Protein AF-A0A438FR71-F1 (afdb_monomer)

Radius of gyration: 19.28 Å; Cα contacts (8 Å, |Δi|>4): 40; chains: 1; bounding box: 39×35×64 Å

Secondary structure (DSSP, 8-state):
--S------HHHHHHHHHHHHHHHHHHHS-TT-S-GGGS-HHHHHHHHHHHHHHS---GGGHHHHHHHHHHHHHHHHHHHHHHHTTTS-SSS----HHHHHHHHHHHHHHTT----

Foldseek 3Di:
DDPPPPPDPPVVVVVVLLVVLLVLLVVQPDLPQPALVSTDPVSLVVSVVVSVVVDVDDPVCSVVSSVSSRVSSVVVNVVCCVVPPVVPDDDDPDDPPVVVVVVVVVVVVVVPPDDD

pLDDT: mean 77.86, std 18.51, range [31.0, 95.31]

Sequence (116 aa):
MDPEEEEMPKVKHRVELSSYLGTITRTHVPIIIESWRKVPKETKEKLWDLIMTSFNVNQNSKRNCFLLMGIRFRTFKYKLTKKYILSCGPSLDPPDRRDLLFKRKERNEKVGVFQS

Mean predicted aligned error: 13.08 Å

Organism: Vitis vinifera (NCBI:txid29760)

Nearest PDB structures (foldseek):
  2p9u-assembly1_G  TM=2.743E-01  e=7.783E+00  Bos taurus

Structure (mmCIF, N/CA/C/O backbone):
data_AF-A0A438FR71-F1
#
_entry.id   AF-A0A438FR71-F1
#
loop_
_atom_site.group_PDB
_atom_site.id
_atom_site.type_symbol
_atom_site.label_atom_id
_atom_site.label_alt_id
_atom_site.label_comp_id
_atom_site.label_asym_id
_atom_site.label_entity_id
_atom_site.label_seq_id
_atom_site.pdbx_PDB_ins_code
_atom_site.Cartn_x
_atom_site.Cartn_y
_atom_site.Cartn_z
_atom_site.occupancy
_atom_site.B_iso_or_equiv
_atom_site.auth_seq_id
_atom_site.auth_comp_id
_atom_site.auth_asym_id
_atom_site.auth_atom_id
_atom_site.pdbx_PDB_model_num
ATOM 1 N N . MET A 1 1 ? -3.495 -22.735 35.606 1.00 46.75 1 MET A N 1
ATOM 2 C CA . MET A 1 1 ? -3.449 -21.728 34.532 1.00 46.75 1 MET A CA 1
ATOM 3 C C . MET A 1 1 ? -2.112 -21.907 33.867 1.00 46.75 1 MET A C 1
ATOM 5 O O . MET A 1 1 ? -1.094 -21.745 34.529 1.00 46.75 1 MET A O 1
ATOM 9 N N . ASP A 1 2 ? -2.161 -22.420 32.649 1.00 44.62 2 ASP A N 1
ATOM 10 C CA . ASP A 1 2 ? -1.029 -22.996 31.936 1.00 44.62 2 ASP A CA 1
ATOM 11 C C . ASP A 1 2 ? 0.013 -21.938 31.534 1.00 44.62 2 ASP A C 1
ATOM 13 O O . ASP A 1 2 ? -0.363 -20.816 31.193 1.00 44.62 2 ASP A O 1
ATOM 17 N N . PRO A 1 3 ? 1.318 -22.271 31.550 1.00 58.97 3 PRO A N 1
ATOM 18 C CA . PRO A 1 3 ? 2.412 -21.375 31.172 1.00 58.97 3 PRO A CA 1
ATOM 19 C C . PRO A 1 3 ? 2.641 -21.317 29.649 1.00 58.97 3 PRO A C 1
ATOM 21 O O . PRO A 1 3 ? 3.756 -21.069 29.196 1.00 58.97 3 PRO A O 1
ATOM 24 N N . GLU A 1 4 ? 1.595 -21.542 28.856 1.00 58.53 4 GLU A N 1
ATOM 25 C CA . GLU A 1 4 ? 1.655 -21.629 27.393 1.00 58.53 4 GLU A CA 1
ATOM 26 C C . GLU A 1 4 ? 0.884 -20.479 26.733 1.00 58.53 4 GLU A C 1
ATOM 28 O O . GLU A 1 4 ? 0.244 -20.628 25.696 1.00 58.53 4 GLU A O 1
ATOM 33 N N . GLU A 1 5 ? 0.961 -19.286 27.329 1.00 53.09 5 GLU A N 1
ATOM 34 C CA . GLU A 1 5 ? 0.710 -18.045 26.596 1.00 53.09 5 GLU A CA 1
ATOM 35 C C . GLU A 1 5 ? 1.960 -17.748 25.755 1.00 53.09 5 GLU A C 1
ATOM 37 O O . GLU A 1 5 ? 2.841 -16.953 26.082 1.00 53.09 5 GLU A O 1
ATOM 42 N N . GLU A 1 6 ? 2.052 -18.552 24.702 1.00 52.28 6 GLU A N 1
ATOM 43 C CA . GLU A 1 6 ? 3.051 -18.608 23.655 1.00 52.28 6 GLU A CA 1
ATOM 44 C C . GLU A 1 6 ? 3.359 -17.197 23.138 1.00 52.28 6 GLU A C 1
ATOM 46 O O . GLU A 1 6 ? 2.601 -16.596 22.369 1.00 52.28 6 GLU A O 1
ATOM 51 N N . GLU A 1 7 ? 4.504 -16.646 23.547 1.00 55.09 7 GLU A N 1
ATOM 52 C CA . GLU A 1 7 ? 5.077 -15.459 22.925 1.00 55.09 7 GLU A CA 1
ATOM 53 C C . GLU A 1 7 ? 5.531 -15.851 21.505 1.00 55.09 7 GLU A C 1
ATOM 55 O O . GLU A 1 7 ? 6.711 -16.072 21.229 1.00 55.09 7 GLU A O 1
ATOM 60 N N . MET A 1 8 ? 4.572 -15.992 20.580 1.00 42.34 8 MET A N 1
ATOM 61 C CA . MET A 1 8 ? 4.836 -16.219 19.164 1.00 42.34 8 MET A CA 1
ATOM 62 C C . MET A 1 8 ? 5.903 -15.220 18.697 1.00 42.34 8 MET A C 1
ATOM 64 O O . MET A 1 8 ? 5.814 -14.028 19.021 1.00 42.34 8 MET A O 1
ATOM 68 N N . PRO A 1 9 ? 6.898 -15.638 17.892 1.00 49.50 9 PRO A N 1
ATOM 69 C CA . PRO A 1 9 ? 7.994 -14.766 17.507 1.00 49.50 9 PRO A CA 1
ATOM 70 C C . PRO A 1 9 ? 7.433 -13.530 16.803 1.00 49.50 9 PRO A C 1
ATOM 72 O O . PRO A 1 9 ? 6.984 -13.600 15.658 1.00 49.50 9 PRO A O 1
ATOM 75 N N . LYS A 1 10 ? 7.503 -12.374 17.479 1.00 58.72 10 LYS A N 1
ATOM 76 C CA . LYS A 1 10 ? 7.043 -11.043 17.023 1.00 58.72 10 LYS A CA 1
ATOM 77 C C . LYS A 1 10 ? 7.462 -10.713 15.581 1.00 58.72 10 LYS A C 1
ATOM 79 O O . LYS A 1 10 ? 6.853 -9.883 14.909 1.00 58.72 10 LYS A O 1
ATOM 84 N N . VAL A 1 11 ? 8.527 -11.352 15.098 1.00 64.38 11 VAL A N 1
ATOM 85 C CA . VAL A 1 11 ? 9.029 -11.272 13.724 1.00 64.38 11 VAL A CA 1
ATOM 86 C C . VAL A 1 11 ? 8.047 -11.863 12.705 1.00 64.38 11 VAL A C 1
ATOM 88 O O . VAL A 1 11 ? 7.809 -11.222 11.685 1.00 64.38 11 VAL A O 1
ATOM 91 N N . LYS A 1 12 ? 7.444 -13.029 12.971 1.00 72.44 12 LYS A N 1
ATOM 92 C CA . LYS A 1 12 ? 6.542 -13.720 12.034 1.00 72.44 12 LYS A CA 1
ATOM 93 C C . LYS A 1 12 ? 5.293 -12.878 11.754 1.00 72.44 12 LYS A C 1
ATOM 95 O O . LYS A 1 12 ? 5.015 -12.555 10.601 1.00 72.44 12 LYS A O 1
ATOM 100 N N . HIS A 1 13 ? 4.677 -12.359 12.815 1.00 79.00 13 HIS A N 1
ATOM 101 C CA . HIS A 1 13 ? 3.537 -11.440 12.733 1.00 79.00 13 HIS A CA 1
ATOM 102 C C . HIS A 1 13 ? 3.867 -10.143 11.968 1.00 79.00 13 HIS A C 1
ATOM 104 O O . HIS A 1 13 ? 3.062 -9.640 11.184 1.00 79.00 13 HIS A O 1
ATOM 110 N N . ARG A 1 14 ? 5.086 -9.602 12.129 1.00 80.06 14 ARG A N 1
ATOM 111 C CA . ARG A 1 14 ? 5.538 -8.424 11.364 1.00 80.06 14 ARG A CA 1
ATOM 112 C C . ARG A 1 14 ? 5.676 -8.706 9.868 1.00 80.06 14 ARG A C 1
ATOM 114 O O . ARG A 1 14 ? 5.340 -7.841 9.054 1.00 80.06 14 ARG A O 1
ATOM 121 N N . VAL A 1 15 ? 6.194 -9.875 9.499 1.00 86.81 15 VAL A N 1
ATOM 122 C CA . VAL A 1 15 ? 6.374 -10.272 8.094 1.00 86.81 15 VAL A CA 1
ATOM 123 C C . VAL A 1 15 ? 5.022 -10.510 7.421 1.00 86.81 15 VAL A C 1
ATOM 125 O O . VAL A 1 15 ? 4.807 -10.030 6.303 1.00 86.81 15 VAL A O 1
ATOM 128 N N . GLU A 1 16 ? 4.100 -11.175 8.115 1.00 90.06 16 GLU A N 1
ATOM 129 C CA . GLU A 1 16 ? 2.731 -11.422 7.652 1.00 90.06 16 GLU A CA 1
ATOM 130 C C . GLU A 1 16 ? 1.971 -10.111 7.445 1.00 90.06 16 GLU A C 1
ATOM 132 O O . GLU A 1 16 ? 1.485 -9.858 6.339 1.00 90.06 16 GLU A O 1
ATOM 137 N N . LEU A 1 17 ? 1.987 -9.211 8.436 1.00 90.31 17 LEU A N 1
ATOM 138 C CA . LEU A 1 17 ? 1.372 -7.890 8.311 1.00 90.31 17 LEU A CA 1
ATOM 139 C C . LEU A 1 17 ? 1.969 -7.112 7.133 1.00 90.31 17 LEU A C 1
ATOM 141 O O . LEU A 1 17 ? 1.239 -6.583 6.300 1.00 90.31 17 LEU A O 1
ATOM 145 N N . SER A 1 18 ? 3.299 -7.056 7.003 1.00 90.19 18 SER A N 1
ATOM 146 C CA . SER A 1 18 ? 3.938 -6.316 5.905 1.00 90.19 18 SER A CA 1
ATOM 147 C C . SER A 1 18 ? 3.565 -6.860 4.522 1.00 90.19 18 SER A C 1
ATOM 149 O O . SER A 1 18 ? 3.387 -6.084 3.574 1.00 90.19 18 SER A O 1
ATOM 151 N N . SER A 1 19 ? 3.444 -8.183 4.408 1.00 92.12 19 SER A N 1
ATOM 152 C CA . SER A 1 19 ? 3.025 -8.858 3.180 1.00 92.12 19 SER A CA 1
ATOM 153 C C . SER A 1 19 ? 1.560 -8.559 2.870 1.00 92.12 19 SER A C 1
ATOM 155 O O . SER A 1 19 ? 1.244 -8.154 1.748 1.00 92.12 19 SER A O 1
ATOM 157 N N . TYR A 1 20 ? 0.691 -8.645 3.880 1.00 94.44 20 TYR A N 1
ATOM 158 C CA . TYR A 1 20 ? -0.727 -8.324 3.774 1.00 94.44 20 TYR A CA 1
ATOM 159 C C . TYR A 1 20 ? -0.959 -6.873 3.343 1.00 94.44 20 TYR A C 1
ATOM 161 O O . TYR A 1 20 ? -1.643 -6.637 2.347 1.00 94.44 20 TYR A O 1
ATOM 169 N N . LEU A 1 21 ? -0.293 -5.909 3.993 1.00 94.50 21 LEU A N 1
ATOM 170 C CA . LEU A 1 21 ? -0.334 -4.489 3.624 1.00 94.50 21 LEU A CA 1
ATOM 171 C C . LEU A 1 21 ? 0.006 -4.283 2.144 1.00 94.50 21 LEU A C 1
ATOM 173 O O . LEU A 1 21 ? -0.664 -3.525 1.442 1.00 94.50 21 LEU A O 1
ATOM 177 N N . GLY A 1 22 ? 1.040 -4.966 1.649 1.00 94.00 22 GLY A N 1
ATOM 178 C CA . GLY A 1 22 ? 1.418 -4.917 0.240 1.00 94.00 22 GLY A CA 1
ATOM 179 C C . GLY A 1 22 ? 0.355 -5.506 -0.690 1.00 94.00 22 GLY A C 1
ATOM 180 O O . GLY A 1 22 ? 0.156 -4.988 -1.788 1.00 94.00 22 GLY A O 1
ATOM 181 N N . THR A 1 23 ? -0.321 -6.578 -0.284 1.00 95.00 23 THR A N 1
ATOM 182 C CA . THR A 1 23 ? -1.405 -7.214 -1.047 1.00 95.00 23 THR A CA 1
ATOM 183 C C . THR A 1 23 ? -2.631 -6.319 -1.131 1.00 95.00 23 THR A C 1
ATOM 185 O O . THR A 1 23 ? -2.978 -5.917 -2.237 1.00 95.00 23 THR A O 1
ATOM 188 N N . ILE A 1 24 ? -3.204 -5.895 -0.002 1.00 95.31 24 ILE A N 1
ATOM 189 C CA . ILE A 1 24 ? -4.407 -5.045 -0.006 1.00 95.31 24 ILE A CA 1
ATOM 190 C C . ILE A 1 24 ? -4.167 -3.721 -0.741 1.00 95.31 24 ILE A C 1
ATOM 192 O O . ILE A 1 24 ? -5.031 -3.241 -1.471 1.00 95.31 24 ILE A O 1
ATOM 196 N N . THR A 1 25 ? -2.953 -3.163 -0.642 1.00 94.69 25 THR A N 1
ATOM 197 C CA . THR A 1 25 ? -2.586 -1.951 -1.383 1.00 94.69 25 THR A CA 1
ATOM 198 C C . THR A 1 25 ? -2.672 -2.171 -2.891 1.00 94.69 25 THR A C 1
ATOM 200 O O . THR A 1 25 ? -3.187 -1.321 -3.603 1.00 94.69 25 THR A O 1
ATOM 203 N N . ARG A 1 26 ? -2.169 -3.299 -3.401 1.00 93.88 26 ARG A N 1
ATOM 204 C CA . ARG A 1 26 ? -2.174 -3.592 -4.843 1.00 93.88 26 ARG A CA 1
ATOM 205 C C . ARG A 1 26 ? -3.565 -3.938 -5.362 1.00 93.88 26 ARG A C 1
ATOM 207 O O . ARG A 1 26 ? -3.858 -3.623 -6.507 1.00 93.88 26 ARG A O 1
ATOM 214 N N . THR A 1 27 ? -4.386 -4.569 -4.529 1.00 94.12 27 THR A N 1
ATOM 215 C CA . THR A 1 27 ? -5.748 -4.969 -4.889 1.00 94.12 27 THR A CA 1
ATOM 216 C C . THR A 1 27 ? -6.695 -3.773 -4.947 1.00 94.12 27 THR A C 1
ATOM 218 O O . THR A 1 27 ? -7.484 -3.668 -5.878 1.00 94.12 27 THR A O 1
ATOM 221 N N . HIS A 1 28 ? -6.604 -2.848 -3.984 1.00 93.88 28 HIS A N 1
ATOM 222 C CA . HIS A 1 28 ? -7.584 -1.765 -3.840 1.00 93.88 28 HIS A CA 1
ATOM 223 C C . HIS A 1 28 ? -7.105 -0.394 -4.327 1.00 93.88 28 HIS A C 1
ATOM 225 O O . HIS A 1 28 ? -7.927 0.509 -4.472 1.00 93.88 28 HIS A O 1
ATOM 231 N N . VAL A 1 29 ? -5.802 -0.193 -4.566 1.00 93.62 29 VAL A N 1
ATOM 232 C CA . VAL A 1 29 ? -5.279 1.087 -5.071 1.00 93.62 29 VAL A CA 1
ATOM 233 C C . VAL A 1 29 ? -4.977 0.981 -6.562 1.00 93.62 29 VAL A C 1
ATOM 235 O O . VAL A 1 29 ? -4.031 0.285 -6.947 1.00 93.62 29 VAL A O 1
ATOM 238 N N . PRO A 1 30 ? -5.713 1.716 -7.416 1.00 91.31 30 PRO A N 1
ATOM 239 C CA . PRO A 1 30 ? -5.464 1.715 -8.847 1.00 91.31 30 PRO A CA 1
ATOM 240 C C . PRO A 1 30 ? -4.033 2.146 -9.182 1.00 91.31 30 PRO A C 1
ATOM 242 O O . PRO A 1 30 ? -3.536 3.167 -8.699 1.00 91.31 30 PRO A O 1
ATOM 245 N N . ILE A 1 31 ? -3.380 1.407 -10.082 1.00 90.00 31 ILE A N 1
ATOM 246 C CA . ILE A 1 31 ? -2.009 1.701 -10.537 1.00 90.00 31 ILE A CA 1
ATOM 247 C C . ILE A 1 31 ? -1.872 3.086 -11.194 1.00 90.00 31 ILE A C 1
ATOM 249 O O . ILE A 1 31 ? -0.787 3.678 -11.179 1.00 90.00 31 ILE A O 1
ATOM 253 N N . ILE A 1 32 ? -2.979 3.610 -11.735 1.00 89.00 32 ILE A N 1
ATOM 254 C CA . ILE A 1 32 ? -3.068 4.940 -12.348 1.00 89.00 32 ILE A CA 1
ATOM 255 C C . ILE A 1 32 ? -2.768 6.065 -11.355 1.00 89.00 32 ILE A C 1
ATOM 257 O O . ILE A 1 32 ? -2.332 7.139 -11.764 1.00 89.00 32 ILE A O 1
ATOM 261 N N . ILE A 1 33 ? -2.951 5.828 -10.051 1.00 90.19 33 ILE A N 1
ATOM 262 C CA . ILE A 1 33 ? -2.660 6.838 -9.043 1.00 90.19 33 ILE A CA 1
ATOM 263 C C . ILE A 1 33 ? -1.151 7.077 -9.022 1.00 90.19 33 ILE A C 1
ATOM 265 O O . ILE A 1 33 ? -0.329 6.172 -8.840 1.00 90.19 33 ILE A O 1
ATOM 269 N N . GLU A 1 34 ? -0.772 8.333 -9.240 1.00 88.00 34 GLU A N 1
ATOM 270 C CA . GLU A 1 34 ? 0.624 8.715 -9.423 1.00 88.00 34 GLU A CA 1
ATOM 271 C C . GLU A 1 34 ? 1.456 8.434 -8.168 1.00 88.00 34 GLU A C 1
ATOM 273 O O . GLU A 1 34 ? 2.506 7.789 -8.248 1.00 88.00 34 GLU A O 1
ATOM 278 N N . SER A 1 35 ? 0.950 8.855 -7.007 1.00 88.81 35 SER A N 1
ATOM 279 C CA . SER A 1 35 ? 1.620 8.728 -5.717 1.00 88.81 35 SER A CA 1
ATOM 280 C C . SER A 1 35 ? 0.641 8.375 -4.599 1.00 88.81 35 SER A C 1
ATOM 282 O O . SER A 1 35 ? -0.527 8.751 -4.632 1.00 88.81 35 SER A O 1
ATOM 284 N N . TRP A 1 36 ? 1.146 7.722 -3.549 1.00 91.94 36 TRP A N 1
ATOM 285 C CA . TRP A 1 36 ? 0.367 7.371 -2.354 1.00 91.94 36 TRP A CA 1
ATOM 286 C C . TRP A 1 36 ? -0.335 8.575 -1.694 1.00 91.94 36 TRP A C 1
ATOM 288 O O . TRP A 1 36 ? -1.403 8.456 -1.090 1.00 91.94 36 TRP A O 1
ATOM 298 N N . ARG A 1 37 ? 0.246 9.773 -1.828 1.00 91.38 37 ARG A N 1
ATOM 299 C CA . ARG A 1 37 ? -0.335 11.014 -1.300 1.00 91.38 37 ARG A CA 1
ATOM 300 C C . ARG A 1 37 ? -1.655 11.370 -1.988 1.00 91.38 37 ARG A C 1
ATOM 302 O O . ARG A 1 37 ? -2.545 11.858 -1.307 1.00 91.38 37 ARG A O 1
ATOM 309 N N . LYS A 1 38 ? -1.793 11.050 -3.281 1.00 93.50 38 LYS A N 1
ATOM 310 C CA . LYS A 1 38 ? -2.996 11.293 -4.094 1.00 93.50 38 LYS A CA 1
ATOM 311 C C . LYS A 1 38 ? -4.077 10.214 -3.943 1.00 93.50 38 LYS A C 1
ATOM 313 O O . LYS A 1 38 ? -5.129 10.333 -4.556 1.00 93.50 38 LYS A O 1
ATOM 318 N N . VAL A 1 39 ? -3.834 9.161 -3.157 1.00 93.69 39 VAL A N 1
ATOM 319 C CA . VAL A 1 39 ? -4.864 8.150 -2.875 1.00 93.69 39 VAL A CA 1
ATOM 320 C C . VAL A 1 39 ? -5.986 8.798 -2.049 1.00 93.69 39 VAL A C 1
ATOM 322 O O . VAL A 1 39 ? -5.663 9.389 -1.005 1.00 93.69 39 VAL A O 1
ATOM 325 N N . PRO A 1 40 ? -7.261 8.690 -2.481 1.00 94.50 40 PRO A N 1
ATOM 326 C CA . PRO A 1 40 ? -8.400 9.272 -1.778 1.00 94.50 40 PRO A CA 1
ATOM 327 C C . PRO A 1 40 ? -8.469 8.833 -0.317 1.00 94.50 40 PRO A C 1
ATOM 329 O O . PRO A 1 40 ? -8.105 7.705 0.027 1.00 94.50 40 PRO A O 1
ATOM 332 N N . LYS A 1 41 ? -8.961 9.726 0.550 1.00 93.88 41 LYS A N 1
ATOM 333 C CA . LYS A 1 41 ? -9.107 9.429 1.981 1.00 93.88 41 LYS A CA 1
ATOM 334 C C . LYS A 1 41 ? -10.031 8.233 2.200 1.00 93.88 41 LYS A C 1
ATOM 336 O O . LYS A 1 41 ? -9.664 7.337 2.943 1.00 93.88 41 LYS A O 1
ATOM 341 N N . GLU A 1 42 ? -11.152 8.172 1.487 1.00 94.12 42 GLU A N 1
ATOM 342 C CA . GLU A 1 42 ? -12.097 7.053 1.557 1.00 94.12 42 GLU A CA 1
ATOM 343 C C . GLU A 1 42 ? -11.421 5.702 1.272 1.00 94.12 42 GLU A C 1
ATOM 345 O O . GLU A 1 42 ? -11.602 4.743 2.015 1.00 94.12 42 GLU A O 1
ATOM 350 N N . THR A 1 43 ? -10.561 5.631 0.251 1.00 93.88 43 THR A N 1
ATOM 351 C CA . THR A 1 43 ? -9.793 4.414 -0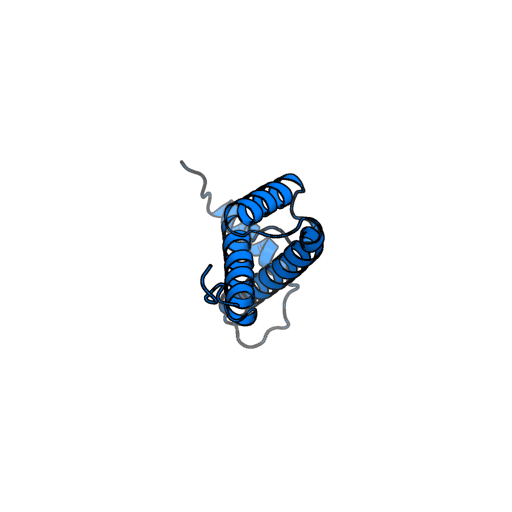.050 1.00 93.88 43 THR A CA 1
ATOM 352 C C . THR A 1 43 ? -8.833 4.056 1.085 1.00 93.88 43 THR A C 1
ATOM 354 O O . THR A 1 43 ? -8.678 2.882 1.404 1.00 93.88 43 THR A O 1
ATOM 357 N N . LYS A 1 44 ? -8.190 5.048 1.716 1.00 94.44 44 LYS A N 1
ATOM 358 C CA . LYS A 1 44 ? -7.298 4.816 2.866 1.00 94.44 44 LYS A CA 1
ATOM 359 C C . LYS A 1 44 ? -8.053 4.324 4.096 1.00 94.44 44 LYS A C 1
ATOM 361 O O . LYS A 1 44 ? -7.518 3.479 4.804 1.00 94.44 44 LYS A O 1
ATOM 366 N N . GLU A 1 45 ? -9.260 4.827 4.338 1.00 95.19 45 GLU A N 1
ATOM 367 C CA . GLU A 1 45 ? -10.110 4.354 5.435 1.00 95.19 45 GLU A CA 1
ATOM 368 C C . GLU A 1 45 ? -10.577 2.916 5.183 1.00 95.19 45 GLU A C 1
ATOM 370 O O . GLU A 1 45 ? -10.322 2.062 6.020 1.00 95.19 45 GLU A O 1
ATOM 375 N N . LYS A 1 46 ? -11.068 2.588 3.978 1.00 95.25 46 LYS A N 1
ATOM 376 C CA . LYS A 1 46 ? -11.411 1.196 3.610 1.00 95.25 46 LYS A CA 1
ATOM 377 C C . LYS A 1 46 ? -10.237 0.234 3.804 1.00 95.25 46 LYS A C 1
ATOM 379 O O . LYS A 1 46 ? -10.389 -0.869 4.316 1.00 95.25 46 LYS A O 1
ATOM 384 N N . LEU A 1 47 ? -9.039 0.656 3.404 1.00 95.31 47 LEU A N 1
ATOM 385 C CA . LEU A 1 47 ? -7.813 -0.110 3.620 1.00 95.31 47 LEU A CA 1
ATOM 386 C C . LEU A 1 47 ? -7.479 -0.285 5.106 1.00 95.31 47 LEU A C 1
ATOM 388 O O . LEU A 1 47 ? -6.951 -1.326 5.486 1.00 95.31 47 LEU A O 1
ATOM 392 N N . TRP A 1 48 ? -7.758 0.723 5.932 1.00 95.00 48 TRP A N 1
ATOM 393 C CA . TRP A 1 48 ? -7.572 0.649 7.376 1.00 95.00 48 TRP A CA 1
ATOM 394 C C . TRP A 1 48 ? -8.553 -0.328 8.027 1.00 95.00 48 TRP A C 1
ATOM 396 O O . TRP A 1 48 ? -8.125 -1.163 8.820 1.00 95.00 48 TRP A O 1
ATOM 4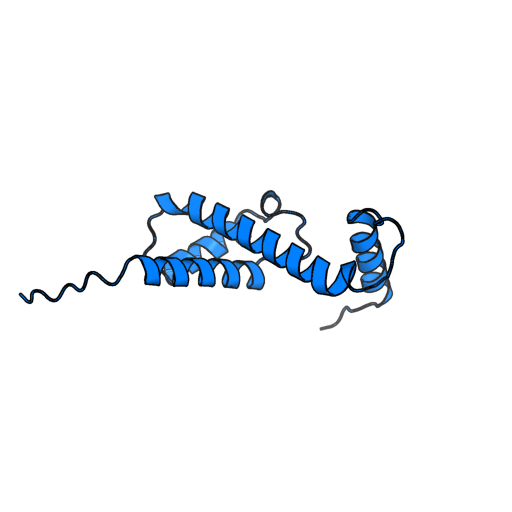06 N N . ASP A 1 49 ? -9.820 -0.303 7.625 1.00 94.50 49 ASP A N 1
ATOM 407 C CA . ASP A 1 49 ? -10.848 -1.219 8.129 1.00 94.50 49 ASP A CA 1
ATOM 408 C C . ASP A 1 49 ? -10.502 -2.682 7.811 1.00 94.50 49 ASP A C 1
ATOM 410 O O . ASP A 1 49 ? -10.617 -3.562 8.665 1.00 94.50 49 ASP A O 1
ATOM 414 N N . LEU A 1 50 ? -9.966 -2.945 6.613 1.00 94.38 50 LEU A N 1
ATOM 415 C CA . LEU A 1 50 ? -9.465 -4.271 6.229 1.00 94.38 50 LEU A CA 1
ATOM 416 C C . LEU A 1 50 ? -8.283 -4.741 7.088 1.00 94.38 50 LEU A C 1
ATOM 418 O O . LEU A 1 50 ? -8.149 -5.939 7.344 1.00 94.38 50 LEU A O 1
ATOM 422 N N . ILE A 1 51 ? -7.416 -3.821 7.526 1.00 93.06 51 ILE A N 1
ATOM 423 C CA . ILE A 1 51 ? -6.304 -4.139 8.432 1.00 93.06 51 ILE A CA 1
ATOM 424 C C . ILE A 1 51 ? -6.850 -4.487 9.812 1.00 93.06 51 ILE A C 1
ATOM 426 O O . ILE A 1 51 ? -6.489 -5.535 10.335 1.00 93.06 51 ILE A O 1
ATOM 430 N N . MET A 1 52 ? -7.742 -3.658 10.359 1.00 91.31 52 MET A N 1
ATOM 431 C CA . MET A 1 52 ? -8.358 -3.870 11.674 1.00 91.31 52 MET A CA 1
ATOM 432 C C . MET A 1 52 ? -9.181 -5.161 11.740 1.00 91.31 52 MET A C 1
ATOM 434 O O . MET A 1 52 ? -9.213 -5.815 12.774 1.00 91.31 52 MET A O 1
ATOM 438 N N . THR A 1 53 ? -9.815 -5.546 10.629 1.00 91.81 53 THR A N 1
ATOM 439 C CA . THR A 1 53 ? -10.597 -6.789 10.538 1.00 91.81 53 THR A CA 1
ATOM 440 C C . THR A 1 53 ? -9.701 -8.032 10.507 1.00 91.81 53 THR A C 1
ATOM 442 O O . THR A 1 53 ? -10.094 -9.086 10.990 1.00 91.81 53 THR A O 1
ATOM 445 N N . SER A 1 54 ? -8.500 -7.930 9.928 1.00 89.50 54 SER A N 1
ATOM 446 C CA . SER A 1 54 ? -7.606 -9.085 9.726 1.00 89.50 54 SER A CA 1
ATOM 447 C C . SER A 1 54 ? -6.518 -9.217 10.793 1.00 89.50 54 SER A C 1
ATOM 449 O O . SER A 1 54 ? -5.979 -10.301 10.985 1.00 89.50 54 SER A O 1
ATOM 451 N N . PHE A 1 55 ? -6.156 -8.120 11.460 1.00 87.62 55 PHE A N 1
ATOM 452 C CA . PHE A 1 55 ? -5.073 -8.061 12.436 1.00 87.62 55 PHE A CA 1
ATOM 453 C C . PHE A 1 55 ? -5.482 -7.200 13.631 1.00 87.62 55 PHE A C 1
ATOM 455 O O . PHE A 1 55 ? -6.029 -6.109 13.468 1.00 87.62 55 PHE A O 1
ATOM 462 N N . ASN A 1 56 ? -5.107 -7.631 14.836 1.00 86.25 56 ASN A N 1
ATOM 463 C CA . ASN A 1 56 ? -5.298 -6.846 16.054 1.00 86.25 56 ASN A CA 1
ATOM 464 C C . ASN A 1 56 ? -4.237 -5.730 16.156 1.00 86.25 56 ASN A C 1
ATOM 466 O O . ASN A 1 56 ? -3.228 -5.858 16.852 1.00 86.25 56 ASN A O 1
ATOM 470 N N . VAL A 1 57 ? -4.420 -4.649 15.392 1.00 85.88 57 VAL A N 1
ATOM 471 C CA . VAL A 1 57 ? -3.477 -3.522 15.305 1.00 85.88 57 VAL A CA 1
ATOM 472 C C . VAL A 1 57 ? -3.993 -2.330 16.107 1.00 85.88 57 VAL A C 1
ATOM 474 O O . VAL A 1 57 ? -5.142 -1.927 15.989 1.00 85.88 57 VAL A O 1
ATOM 477 N N . ASN A 1 58 ? -3.123 -1.700 16.898 1.00 87.00 58 ASN A N 1
ATOM 478 C CA . ASN A 1 58 ? -3.472 -0.468 17.608 1.00 87.00 58 ASN A CA 1
ATOM 479 C C . ASN A 1 58 ? -3.623 0.713 16.621 1.00 87.00 58 ASN A C 1
ATOM 481 O O . ASN A 1 58 ? -2.778 0.898 15.741 1.00 87.00 58 ASN A O 1
ATOM 485 N N . GLN A 1 59 ? -4.627 1.570 16.827 1.00 88.25 59 GLN A N 1
ATOM 486 C CA . GLN A 1 59 ? -4.854 2.820 16.090 1.00 88.25 59 GLN A CA 1
ATOM 487 C C . GLN A 1 59 ? -3.604 3.714 15.996 1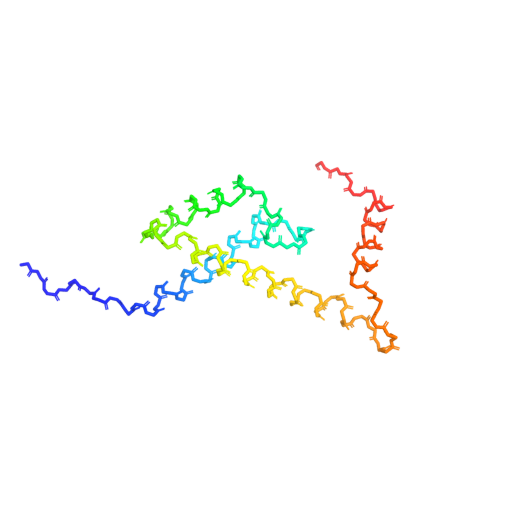.00 88.25 59 GLN A C 1
ATOM 489 O O . GLN A 1 59 ? -3.362 4.336 14.960 1.00 88.25 59 GLN A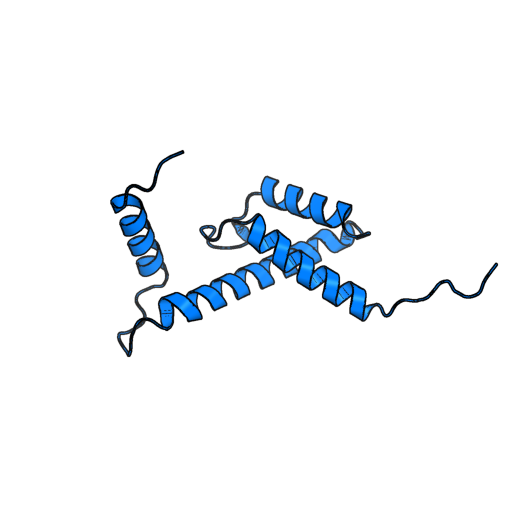 O 1
ATOM 494 N N . ASN A 1 60 ? -2.746 3.718 17.021 1.00 89.50 60 ASN A N 1
ATOM 495 C CA . ASN A 1 60 ? -1.469 4.447 17.013 1.00 89.50 60 ASN A CA 1
ATOM 496 C C . ASN A 1 60 ? -0.522 3.993 15.884 1.00 89.50 60 ASN A C 1
ATOM 498 O O . ASN A 1 60 ? 0.317 4.759 15.409 1.00 89.50 60 ASN A O 1
ATOM 502 N N . SER A 1 61 ? -0.683 2.760 15.397 1.00 88.50 61 SER A N 1
ATOM 503 C CA . SER A 1 61 ? 0.103 2.195 14.296 1.00 88.50 61 SER A CA 1
ATOM 504 C C . SER A 1 61 ? -0.450 2.533 12.909 1.00 88.50 61 SER A C 1
ATOM 506 O O . SER A 1 61 ? 0.219 2.248 11.912 1.00 88.50 61 SER A O 1
ATOM 508 N N . LYS A 1 62 ? -1.617 3.188 12.808 1.00 92.06 62 LYS A N 1
ATOM 509 C CA . LYS A 1 62 ? -2.260 3.551 11.531 1.00 92.06 62 LYS A CA 1
ATOM 510 C C . LYS A 1 62 ? -1.329 4.332 10.611 1.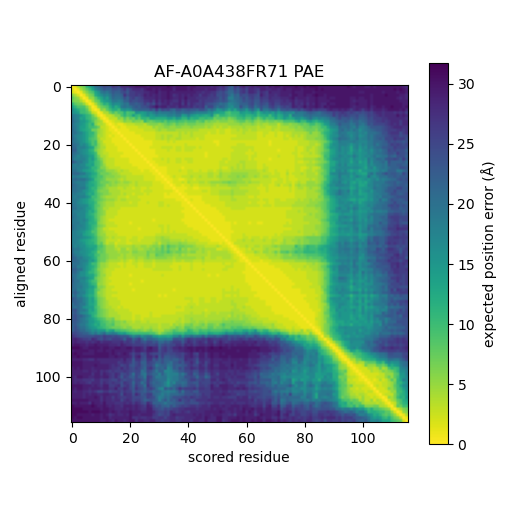00 92.06 62 LYS A C 1
ATOM 512 O O . LYS A 1 62 ? -1.181 4.012 9.430 1.00 92.06 62 LYS A O 1
ATOM 517 N N . ARG A 1 63 ? -0.618 5.317 11.167 1.00 92.81 63 ARG A N 1
ATOM 518 C CA . ARG A 1 63 ? 0.348 6.134 10.417 1.00 92.81 63 ARG A CA 1
ATOM 519 C C . ARG A 1 63 ? 1.492 5.293 9.845 1.00 92.81 63 ARG A C 1
ATOM 521 O O . ARG A 1 63 ? 1.846 5.466 8.679 1.00 92.81 63 ARG A O 1
ATOM 528 N N . ASN A 1 64 ? 2.037 4.371 10.638 1.00 91.62 64 ASN A N 1
ATOM 529 C CA . ASN A 1 64 ? 3.117 3.481 10.209 1.00 91.62 64 ASN A CA 1
ATOM 530 C C . ASN A 1 64 ? 2.640 2.499 9.134 1.00 91.62 64 ASN A C 1
ATOM 532 O O . ASN A 1 64 ? 3.343 2.296 8.144 1.00 91.62 64 ASN A O 1
ATOM 536 N N . CYS A 1 65 ? 1.424 1.964 9.269 1.00 92.88 65 CYS A N 1
ATOM 537 C CA . CYS A 1 65 ? 0.817 1.104 8.254 1.00 92.88 65 CYS A CA 1
ATOM 538 C C . CYS A 1 65 ? 0.689 1.843 6.919 1.00 92.88 65 CYS A C 1
ATOM 540 O O . CYS A 1 65 ? 1.185 1.362 5.903 1.00 92.88 65 CYS A O 1
ATOM 542 N N . PHE A 1 66 ? 0.142 3.062 6.912 1.00 94.69 66 PHE A N 1
ATOM 543 C CA . PHE A 1 66 ? 0.046 3.859 5.686 1.00 94.69 66 PHE A CA 1
ATOM 544 C C . PHE A 1 66 ? 1.403 4.233 5.087 1.00 94.69 66 PHE A C 1
ATOM 546 O O . PHE A 1 66 ? 1.537 4.279 3.862 1.00 94.69 66 PHE A O 1
ATOM 553 N N . LEU A 1 67 ? 2.421 4.482 5.912 1.00 94.25 67 LEU A N 1
ATOM 554 C CA . LEU A 1 67 ? 3.777 4.724 5.425 1.00 94.25 67 LEU A CA 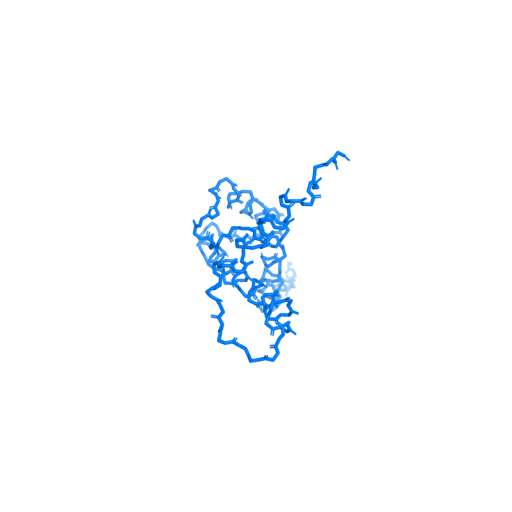1
ATOM 555 C C . LEU A 1 67 ? 4.344 3.480 4.724 1.00 94.25 67 LEU A C 1
ATOM 557 O O . LEU A 1 67 ? 4.856 3.582 3.606 1.00 94.25 67 LEU A O 1
ATOM 561 N N . LEU A 1 68 ? 4.186 2.299 5.330 1.00 93.81 68 LEU A N 1
ATOM 562 C CA . LEU A 1 68 ? 4.597 1.026 4.736 1.00 93.81 68 LEU A CA 1
ATOM 563 C C . LEU A 1 68 ? 3.846 0.740 3.434 1.00 93.81 68 LEU A C 1
ATOM 565 O O . LEU A 1 68 ? 4.477 0.400 2.433 1.00 93.81 68 LEU A O 1
ATOM 569 N N . MET A 1 69 ? 2.530 0.939 3.405 1.00 95.00 69 MET A N 1
ATOM 570 C CA . MET A 1 69 ? 1.713 0.774 2.199 1.00 95.00 69 MET A CA 1
ATOM 571 C C . MET A 1 69 ? 2.186 1.686 1.067 1.00 95.00 69 MET A C 1
ATOM 573 O O . MET A 1 69 ? 2.374 1.225 -0.057 1.00 95.00 69 MET A O 1
ATOM 577 N N . GLY A 1 70 ? 2.496 2.952 1.365 1.00 95.00 70 GLY A N 1
ATOM 578 C CA . GLY A 1 70 ? 3.060 3.879 0.386 1.00 95.00 70 GLY A CA 1
ATOM 579 C C . GLY A 1 70 ? 4.410 3.421 -0.179 1.00 95.00 70 GLY A C 1
ATOM 580 O O . GLY A 1 70 ? 4.633 3.503 -1.391 1.00 95.00 70 GLY A O 1
ATOM 581 N N . ILE A 1 71 ? 5.296 2.883 0.667 1.00 94.44 71 ILE A N 1
ATOM 582 C CA . ILE A 1 71 ? 6.574 2.296 0.230 1.00 94.44 71 ILE A CA 1
ATOM 583 C C . ILE A 1 71 ? 6.322 1.082 -0.671 1.00 94.44 71 ILE A C 1
ATOM 585 O O . ILE A 1 71 ? 6.901 0.992 -1.754 1.00 94.44 71 ILE A O 1
ATOM 589 N N . ARG A 1 72 ? 5.439 0.163 -0.263 1.00 93.25 72 ARG A N 1
ATOM 590 C CA . ARG A 1 72 ? 5.103 -1.045 -1.031 1.00 93.25 72 ARG A CA 1
ATOM 591 C C . ARG A 1 72 ? 4.473 -0.700 -2.380 1.00 93.25 72 ARG A C 1
ATOM 593 O O . ARG A 1 72 ? 4.885 -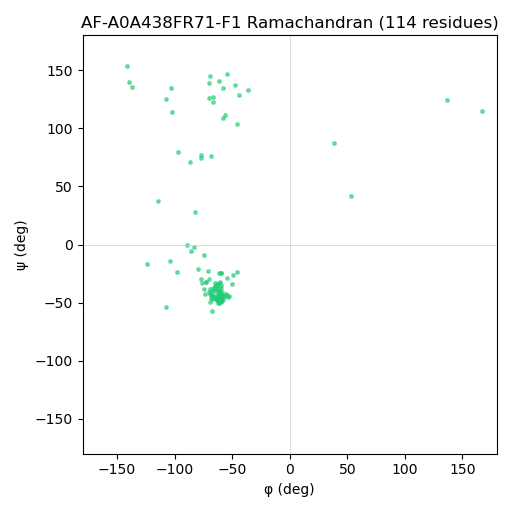1.270 -3.389 1.00 93.25 72 ARG A O 1
ATOM 600 N N . PHE A 1 73 ? 3.570 0.278 -2.421 1.00 93.88 73 PHE A N 1
ATOM 601 C CA . PHE A 1 73 ? 2.965 0.785 -3.653 1.00 93.88 73 PHE A CA 1
ATOM 602 C C . PHE A 1 73 ? 4.018 1.336 -4.619 1.00 93.88 73 PHE A C 1
ATOM 604 O O . PHE A 1 73 ? 4.057 0.960 -5.791 1.00 93.88 73 PHE A O 1
ATOM 611 N N . ARG A 1 74 ? 4.936 2.176 -4.121 1.00 93.56 74 ARG A N 1
ATOM 612 C CA . ARG A 1 74 ? 6.035 2.726 -4.926 1.00 93.56 74 ARG A CA 1
ATOM 613 C C . ARG A 1 74 ? 6.940 1.625 -5.476 1.00 93.56 74 ARG A C 1
ATOM 615 O O . ARG A 1 74 ? 7.258 1.637 -6.664 1.00 93.56 74 ARG A O 1
ATOM 622 N N . THR A 1 75 ? 7.330 0.666 -4.637 1.00 93.00 75 THR A N 1
ATOM 623 C CA . THR A 1 75 ? 8.161 -0.474 -5.047 1.00 93.00 75 THR A CA 1
ATOM 624 C C . THR A 1 75 ? 7.455 -1.336 -6.089 1.00 93.00 75 THR A C 1
ATOM 626 O O . THR A 1 75 ? 8.083 -1.771 -7.051 1.00 93.00 75 THR A O 1
ATOM 629 N N . PHE A 1 76 ? 6.149 -1.557 -5.944 1.00 91.12 76 PHE A N 1
ATOM 630 C CA . PHE A 1 76 ? 5.349 -2.284 -6.924 1.00 91.12 76 PHE A CA 1
ATOM 631 C C . PHE A 1 76 ? 5.333 -1.577 -8.284 1.00 91.12 76 PHE A C 1
ATOM 633 O O . PHE A 1 76 ? 5.679 -2.198 -9.289 1.00 91.12 76 PHE A O 1
ATOM 640 N N . LYS A 1 77 ? 5.048 -0.267 -8.318 1.00 90.00 77 LYS A N 1
ATOM 641 C CA . LYS A 1 77 ? 5.118 0.525 -9.557 1.00 90.00 77 LYS A CA 1
ATOM 642 C C . LYS A 1 77 ? 6.503 0.462 -10.192 1.00 90.00 77 LYS A C 1
ATOM 644 O O . LYS A 1 77 ? 6.601 0.224 -11.388 1.00 90.00 77 LYS A O 1
ATOM 649 N N . TYR A 1 78 ? 7.568 0.605 -9.400 1.00 90.38 78 TYR A N 1
ATOM 650 C CA . TYR A 1 78 ? 8.940 0.489 -9.900 1.00 90.38 78 TYR A CA 1
ATOM 651 C C . TYR A 1 78 ? 9.210 -0.877 -10.544 1.00 90.38 78 TYR A C 1
ATOM 653 O O . TYR A 1 78 ? 9.751 -0.924 -11.645 1.00 90.38 78 TYR A O 1
ATOM 661 N N . LYS A 1 79 ? 8.791 -1.979 -9.906 1.00 90.25 79 LYS A N 1
ATOM 662 C CA . LYS A 1 79 ? 8.935 -3.331 -10.469 1.00 90.25 79 LYS A CA 1
ATOM 663 C C . LYS A 1 79 ? 8.208 -3.468 -11.807 1.00 90.25 79 LYS A C 1
ATOM 665 O O . LYS A 1 79 ? 8.778 -4.023 -12.739 1.00 90.25 79 LYS A O 1
ATOM 670 N N . LEU A 1 80 ? 6.992 -2.932 -11.921 1.00 89.00 80 LEU A N 1
ATOM 671 C CA . LEU A 1 80 ? 6.233 -2.954 -13.173 1.00 89.00 80 LEU A CA 1
ATOM 672 C C . LEU A 1 80 ? 6.882 -2.091 -14.259 1.00 89.00 80 LEU A C 1
ATOM 674 O O . LEU A 1 80 ? 7.034 -2.547 -15.386 1.00 89.00 80 LEU A O 1
ATOM 678 N N . THR A 1 81 ? 7.329 -0.880 -13.922 1.00 86.38 81 THR A N 1
ATOM 679 C CA . THR A 1 81 ? 8.063 -0.015 -14.852 1.00 86.38 81 THR A CA 1
ATOM 680 C C . THR A 1 81 ? 9.339 -0.694 -15.335 1.00 86.38 81 THR A C 1
ATOM 682 O O . THR A 1 81 ? 9.588 -0.751 -16.532 1.00 86.38 81 THR A O 1
ATOM 685 N N . LYS A 1 82 ? 10.130 -1.276 -14.432 1.00 86.38 82 LYS A N 1
ATOM 686 C CA . LYS A 1 82 ? 11.355 -1.979 -14.813 1.00 86.38 82 LYS A CA 1
ATOM 687 C C . LYS A 1 82 ? 11.067 -3.179 -15.719 1.00 86.38 82 LYS A C 1
ATOM 689 O O . LYS A 1 82 ? 11.761 -3.358 -16.710 1.00 86.38 82 LYS A O 1
ATOM 694 N N . LYS A 1 83 ? 10.042 -3.972 -15.393 1.00 86.81 83 LYS A N 1
ATOM 695 C CA . LYS A 1 83 ? 9.717 -5.220 -16.097 1.00 86.81 83 LYS A CA 1
ATOM 696 C C . LYS A 1 83 ? 9.008 -5.031 -17.441 1.00 86.81 83 LYS A C 1
ATOM 698 O O . LYS A 1 83 ? 9.120 -5.915 -18.273 1.00 86.81 83 LYS A O 1
ATOM 703 N N . TYR A 1 84 ? 8.229 -3.965 -17.615 1.00 84.31 84 TYR A N 1
ATOM 704 C CA . TYR A 1 84 ? 7.354 -3.814 -18.788 1.00 84.31 84 TYR A CA 1
ATOM 705 C C . TYR A 1 84 ? 7.590 -2.528 -19.583 1.00 84.31 84 TYR A C 1
ATOM 707 O O . TYR A 1 84 ? 7.110 -2.420 -20.706 1.00 84.31 84 TYR A O 1
ATOM 715 N N . ILE A 1 85 ? 8.276 -1.536 -19.004 1.00 82.69 85 ILE A N 1
ATOM 716 C CA . ILE A 1 85 ? 8.555 -0.251 -19.662 1.00 82.69 85 ILE A CA 1
ATOM 717 C C . ILE A 1 85 ? 10.035 -0.178 -20.041 1.00 82.69 85 ILE A C 1
ATOM 719 O O . ILE A 1 85 ? 10.349 0.034 -21.202 1.00 82.69 85 ILE A O 1
ATOM 723 N N . LEU A 1 86 ? 10.939 -0.399 -19.082 1.00 74.31 86 LEU A N 1
ATOM 724 C CA . LEU A 1 86 ? 12.387 -0.290 -19.309 1.00 74.31 86 LEU A CA 1
ATOM 725 C C . LEU A 1 86 ? 12.998 -1.521 -19.989 1.00 74.31 86 LEU A C 1
ATOM 727 O O . LEU A 1 86 ? 14.064 -1.416 -20.576 1.00 74.31 86 LEU A O 1
ATOM 731 N N . SER A 1 87 ? 12.343 -2.681 -19.931 1.00 59.34 87 SER A N 1
ATOM 732 C CA . SER A 1 87 ? 12.762 -3.862 -20.699 1.00 59.34 87 SER A CA 1
ATOM 733 C C . SER A 1 87 ? 12.425 -3.758 -22.192 1.00 59.34 87 SER A C 1
ATOM 735 O O . SER A 1 87 ? 12.845 -4.611 -22.966 1.00 59.34 87 SER A O 1
ATOM 737 N N . CYS A 1 88 ? 11.655 -2.743 -22.599 1.00 49.47 88 CYS A N 1
ATOM 738 C CA . CYS A 1 88 ? 11.359 -2.433 -23.993 1.00 49.47 88 CYS A CA 1
ATOM 739 C C . CYS A 1 88 ? 12.303 -1.328 -24.494 1.00 49.47 88 CYS A C 1
ATOM 741 O O . CYS A 1 88 ? 11.904 -0.169 -24.577 1.00 49.47 88 CYS A O 1
ATOM 743 N N . GLY A 1 89 ? 13.538 -1.701 -24.843 1.00 50.97 89 GLY A N 1
ATOM 744 C CA . GLY A 1 89 ? 14.393 -0.921 -25.749 1.00 50.97 89 GLY A CA 1
ATOM 745 C C . GLY A 1 89 ? 15.861 -0.789 -25.317 1.00 50.97 89 GLY A C 1
ATOM 746 O O . GLY A 1 89 ? 16.118 -0.292 -24.220 1.00 50.97 89 GLY A O 1
ATOM 747 N N . PRO A 1 90 ? 16.841 -1.173 -26.164 1.00 52.47 90 PRO A N 1
ATOM 748 C CA . PRO A 1 90 ? 18.211 -0.708 -26.005 1.00 52.47 90 PRO A CA 1
ATOM 749 C C . PRO A 1 90 ? 18.272 0.788 -26.356 1.00 52.47 90 PRO A C 1
ATOM 751 O O . PRO A 1 90 ? 17.825 1.193 -27.422 1.00 52.47 90 PRO A O 1
ATOM 754 N N . SER A 1 91 ? 18.811 1.583 -25.431 1.00 56.25 91 SER A N 1
ATOM 755 C CA . SER A 1 91 ? 19.361 2.933 -25.625 1.00 56.25 91 SER A CA 1
ATOM 756 C C .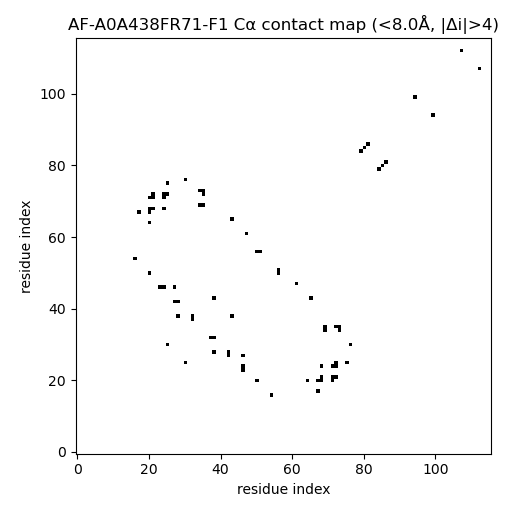 SER A 1 91 ? 18.628 3.871 -26.595 1.00 56.25 91 SER A C 1
ATOM 758 O O . SER A 1 91 ? 19.042 4.044 -27.735 1.00 56.25 91 SER A O 1
ATOM 760 N N . LEU A 1 92 ? 17.634 4.590 -26.084 1.00 46.47 92 LEU A N 1
ATOM 761 C CA . LEU A 1 92 ? 17.394 5.992 -26.433 1.00 46.47 92 LEU A CA 1
ATOM 762 C C . LEU A 1 92 ? 17.066 6.686 -25.113 1.00 46.47 92 LEU A C 1
ATOM 764 O O . LEU A 1 92 ? 16.365 6.091 -24.289 1.00 46.47 92 LEU A O 1
ATOM 768 N N . ASP A 1 93 ? 17.644 7.863 -24.876 1.00 54.16 93 ASP A N 1
ATOM 769 C CA . ASP A 1 93 ? 17.518 8.635 -23.635 1.00 54.16 93 ASP A CA 1
ATOM 770 C C . ASP A 1 93 ? 16.119 8.515 -23.021 1.00 54.16 93 ASP A C 1
ATOM 772 O O . ASP A 1 93 ? 15.143 8.619 -23.770 1.00 54.16 93 ASP A O 1
ATOM 776 N N . PRO A 1 94 ? 15.987 8.262 -21.700 1.00 56.00 94 PRO A N 1
ATOM 777 C CA . PRO A 1 94 ? 14.701 7.923 -21.115 1.00 56.00 94 PRO A CA 1
ATOM 778 C C . PRO A 1 94 ? 13.696 9.035 -21.437 1.00 56.00 94 PRO A C 1
ATOM 780 O O . PRO A 1 94 ? 13.842 10.135 -20.896 1.00 56.00 94 PRO A O 1
ATOM 783 N N . PRO A 1 95 ? 12.676 8.788 -22.286 1.00 59.22 95 PRO A N 1
ATOM 784 C CA . PRO A 1 95 ? 11.632 9.776 -22.465 1.00 59.22 95 PRO A CA 1
ATOM 785 C C . PRO A 1 95 ? 10.970 9.964 -21.105 1.00 59.22 95 PRO A C 1
ATOM 787 O O . PRO A 1 95 ? 10.824 8.993 -20.344 1.00 59.22 95 PRO A O 1
ATOM 790 N N . ASP A 1 96 ? 10.637 11.217 -20.780 1.00 60.41 96 ASP A N 1
ATOM 791 C CA . ASP A 1 96 ? 10.081 11.590 -19.484 1.00 60.41 96 ASP A CA 1
ATOM 792 C C . ASP A 1 96 ? 9.006 10.565 -19.104 1.00 60.41 96 ASP A C 1
ATOM 794 O O . ASP A 1 96 ? 8.118 10.212 -19.884 1.00 60.41 96 ASP A O 1
ATOM 798 N N . ARG A 1 97 ? 9.121 10.022 -17.889 1.00 57.59 97 ARG A N 1
ATOM 799 C CA . ARG A 1 97 ? 8.243 8.979 -17.345 1.00 57.59 97 ARG A CA 1
ATOM 800 C C . ARG A 1 97 ? 6.759 9.333 -17.513 1.00 57.59 97 ARG A C 1
ATOM 802 O O . ARG A 1 97 ? 5.917 8.433 -17.552 1.00 57.59 97 ARG A O 1
ATOM 809 N N . ARG A 1 98 ? 6.454 10.634 -17.583 1.00 58.06 98 ARG A N 1
ATOM 810 C CA . ARG A 1 98 ? 5.135 11.204 -17.877 1.00 58.06 98 ARG A CA 1
ATOM 811 C C . ARG A 1 98 ? 4.669 10.896 -19.303 1.00 58.06 98 ARG A C 1
ATOM 813 O O . ARG A 1 98 ? 3.556 10.399 -19.457 1.00 58.06 98 ARG A O 1
ATOM 820 N N . ASP A 1 99 ? 5.518 11.066 -20.308 1.00 61.19 99 ASP A N 1
ATOM 821 C CA . ASP A 1 99 ? 5.177 10.880 -21.724 1.00 61.19 99 ASP A CA 1
ATOM 822 C C . ASP A 1 99 ? 4.815 9.432 -22.051 1.00 61.19 99 ASP A C 1
ATOM 824 O O . ASP A 1 99 ? 3.902 9.169 -22.832 1.00 61.19 99 ASP A O 1
ATOM 828 N N . LEU A 1 100 ? 5.471 8.463 -21.407 1.00 65.06 100 LEU A N 1
ATOM 829 C CA . LEU A 1 100 ? 5.163 7.041 -21.590 1.00 65.06 100 LEU A CA 1
ATOM 830 C C . LEU A 1 100 ? 3.799 6.651 -21.004 1.00 65.06 100 LEU A C 1
ATOM 832 O O . LEU A 1 100 ? 3.071 5.846 -21.594 1.00 65.06 100 LEU A O 1
ATOM 836 N N . LEU A 1 101 ? 3.436 7.221 -19.851 1.00 62.09 101 LEU A N 1
ATOM 837 C CA . LEU A 1 101 ? 2.123 7.013 -19.238 1.00 62.09 101 LEU A CA 1
ATOM 838 C C . LEU A 1 101 ? 1.020 7.709 -20.045 1.00 62.09 101 LEU A C 1
ATOM 840 O O . LEU A 1 101 ? -0.027 7.101 -20.270 1.00 62.09 101 LEU A O 1
ATOM 844 N N . PHE A 1 102 ? 1.272 8.923 -20.543 1.00 61.97 102 PHE A N 1
ATOM 845 C CA . PHE A 1 102 ? 0.353 9.643 -21.430 1.00 61.97 102 PHE A CA 1
ATOM 846 C C . PHE A 1 102 ? 0.155 8.919 -22.767 1.00 61.97 102 PHE A C 1
ATOM 848 O O . PHE A 1 102 ? -0.986 8.654 -23.138 1.00 61.97 102 PHE A O 1
ATOM 855 N N . LYS A 1 103 ? 1.226 8.455 -23.427 1.00 63.09 103 LYS A N 1
ATOM 856 C CA . LYS A 1 103 ? 1.124 7.641 -24.655 1.00 63.09 103 LYS A CA 1
ATOM 857 C C . LYS A 1 103 ? 0.368 6.332 -24.440 1.00 63.09 103 LYS A C 1
ATOM 859 O O . LYS A 1 103 ? -0.276 5.832 -25.361 1.00 63.09 103 LYS A O 1
ATOM 864 N N . ARG A 1 104 ? 0.448 5.730 -23.246 1.00 60.09 104 ARG A N 1
ATOM 865 C CA . ARG A 1 104 ? -0.351 4.538 -22.919 1.00 60.09 104 ARG A CA 1
ATOM 866 C C . ARG A 1 104 ? -1.812 4.883 -22.626 1.00 60.09 104 ARG A C 1
ATOM 868 O O . ARG A 1 104 ? -2.667 4.088 -22.998 1.00 60.09 104 ARG A O 1
ATOM 875 N N . LYS A 1 105 ? -2.106 6.048 -22.038 1.00 62.31 105 LYS A N 1
ATOM 876 C CA . LYS A 1 105 ? -3.476 6.568 -21.909 1.00 62.31 105 LYS A CA 1
ATOM 877 C C . LYS A 1 105 ? -4.101 6.790 -23.288 1.00 62.31 105 LYS A C 1
ATOM 879 O O . LYS A 1 105 ? -5.152 6.223 -23.544 1.00 62.31 105 LYS A O 1
ATOM 884 N N . GLU A 1 106 ? -3.407 7.485 -24.191 1.00 60.28 106 GLU A N 1
ATOM 885 C CA . GLU A 1 106 ? -3.864 7.677 -25.574 1.00 60.28 106 GLU A CA 1
ATOM 886 C C . GLU A 1 106 ? -4.062 6.351 -26.311 1.00 60.28 106 GLU A C 1
ATOM 888 O O . GLU A 1 106 ? -5.039 6.192 -27.032 1.00 60.28 106 GLU A O 1
ATOM 893 N N . ARG A 1 107 ? -3.158 5.375 -26.133 1.00 56.59 107 ARG A N 1
ATOM 894 C CA . ARG A 1 107 ? -3.357 4.038 -26.712 1.00 56.59 107 ARG A CA 1
ATOM 895 C C . ARG A 1 107 ? -4.591 3.351 -26.143 1.00 56.59 107 ARG A C 1
ATOM 897 O O . ARG A 1 107 ? -5.359 2.799 -26.910 1.00 56.59 107 ARG A O 1
ATOM 904 N N . ASN A 1 108 ? -4.793 3.373 -24.830 1.00 47.28 108 ASN A N 1
ATOM 905 C CA . ASN A 1 108 ? -5.937 2.699 -24.218 1.00 47.28 108 ASN A CA 1
ATOM 906 C C . ASN A 1 108 ? -7.274 3.394 -24.542 1.00 47.28 108 ASN A C 1
ATOM 908 O O . ASN A 1 108 ? -8.290 2.717 -24.638 1.00 47.28 108 ASN A O 1
ATOM 912 N N . GLU A 1 109 ? -7.268 4.710 -24.758 1.00 56.06 109 GLU A N 1
ATOM 913 C CA . GLU A 1 109 ? -8.431 5.497 -25.191 1.00 56.06 109 GLU A CA 1
ATOM 914 C C . GLU A 1 109 ? -8.754 5.261 -26.678 1.00 56.06 109 GLU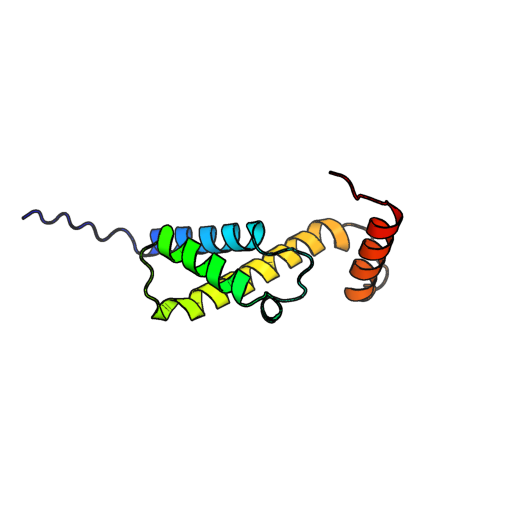 A C 1
ATOM 916 O O . GLU A 1 109 ? -9.914 5.082 -27.034 1.00 56.06 109 GLU A O 1
ATOM 921 N N . LYS A 1 110 ? -7.731 5.124 -27.537 1.00 54.34 110 LYS A N 1
ATOM 922 C CA . LYS A 1 110 ? -7.885 4.762 -28.961 1.00 54.34 110 LYS A CA 1
ATOM 923 C C . LYS A 1 110 ? -8.310 3.307 -29.187 1.00 54.34 110 LYS A C 1
ATOM 925 O O . LYS A 1 110 ? -8.856 3.000 -30.239 1.00 54.34 110 LYS A O 1
ATOM 930 N N . VAL A 1 111 ? -8.058 2.413 -28.228 1.00 54.41 111 VAL A N 1
ATOM 931 C CA . VAL A 1 111 ? -8.434 0.988 -28.320 1.00 54.41 111 VAL A CA 1
ATOM 932 C C . VAL A 1 111 ? -9.851 0.733 -27.777 1.00 54.41 111 VAL A C 1
ATOM 934 O O . VAL A 1 111 ? -10.320 -0.394 -27.839 1.00 54.41 111 VAL A O 1
ATOM 937 N N . GLY A 1 112 ? -10.569 1.761 -27.300 1.00 51.97 112 GLY A N 1
ATOM 938 C CA . GLY A 1 112 ? -12.012 1.670 -27.050 1.00 51.97 112 GLY A CA 1
ATOM 939 C C . GLY A 1 112 ? -12.433 0.492 -26.167 1.00 51.97 112 GLY A C 1
ATOM 940 O O . GLY A 1 112 ? -13.427 -0.158 -26.462 1.00 51.97 112 GLY A O 1
ATOM 941 N N . VAL A 1 113 ? -11.694 0.185 -25.095 1.00 49.47 113 VAL A N 1
ATOM 942 C CA . VAL A 1 113 ? -12.105 -0.874 -24.155 1.00 49.47 113 VAL A CA 1
ATOM 943 C C . VAL A 1 113 ? -13.038 -0.275 -23.102 1.00 49.47 113 VAL A C 1
ATOM 945 O O . VAL A 1 113 ? -12.674 -0.088 -21.943 1.00 49.47 113 VAL A O 1
ATOM 948 N N . PHE A 1 114 ? -14.245 0.063 -23.550 1.00 44.09 114 PHE A N 1
ATOM 949 C CA . PHE A 1 114 ? -15.459 0.016 -22.742 1.00 44.09 114 PHE A CA 1
ATOM 950 C C . PHE A 1 114 ? -16.281 -1.169 -23.236 1.00 44.09 114 PHE A C 1
ATOM 952 O O . PHE A 1 114 ? -16.580 -1.215 -24.423 1.00 44.09 114 PHE A O 1
ATOM 959 N N . GLN A 1 115 ? -16.638 -2.073 -22.321 1.00 31.00 115 GLN A N 1
ATOM 960 C CA . GLN A 1 115 ? -17.910 -2.815 -22.207 1.00 31.00 115 GLN A CA 1
ATOM 961 C C . GLN A 1 115 ? -17.676 -3.957 -21.200 1.00 31.00 115 GLN A C 1
ATOM 963 O O . GLN A 1 115 ? -16.648 -4.627 -21.272 1.00 31.00 115 GLN A O 1
ATOM 968 N N . SER A 1 116 ? -18.366 -3.918 -20.053 1.00 32.44 116 SER A N 1
ATOM 969 C CA . SER A 1 116 ? -19.698 -4.496 -19.754 1.00 32.44 116 SER A CA 1
ATOM 970 C C . SER A 1 116 ? -19.598 -5.955 -19.338 1.00 32.44 116 SER A C 1
ATOM 972 O O . SER A 1 116 ? -19.004 -6.744 -20.096 1.00 32.44 116 SER A O 1
#

Solvent-accessible surface area (backbone atoms only — not comparable to full-atom values): 7196 Å² total; per-residue (Å²): 135,77,95,72,81,70,81,66,63,70,63,59,60,51,54,51,50,55,52,47,44,41,47,56,45,62,76,74,46,66,83,83,56,90,45,67,85,74,54,54,66,68,61,52,49,56,55,46,52,54,45,55,75,76,38,100,66,62,76,87,47,50,64,58,52,54,51,51,32,39,50,41,51,51,53,50,53,50,52,49,42,49,68,69,50,60,66,67,62,86,88,69,81,80,69,56,74,62,57,60,54,49,53,48,49,55,48,52,62,73,63,59,82,77,82,135